Protein AF-G9EPE9-F1 (afdb_monomer_lite)

Organism: NCBI:txid658187

Secondary structure (DSSP, 8-state):
--HHHHHHHHHHHHHHTTSTT------HHHHHHHT-----SPPHHHHHHHT--

pLDDT: mean 88.75, std 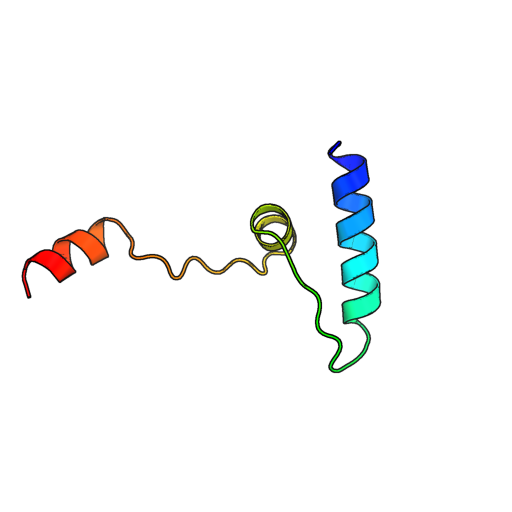8.61, range [57.62, 96.94]

InterPro domains:
  IPR060747 TraD, N-terminal [PF27712] (3-53)

Structure (mmCIF, N/CA/C/O backbone):
data_AF-G9EPE9-F1
#
_entry.id   AF-G9EPE9-F1
#
loop_
_atom_site.group_PDB
_atom_site.id
_atom_site.type_symbol
_atom_site.label_atom_id
_atom_site.label_alt_id
_atom_site.label_comp_id
_atom_site.label_asym_id
_atom_site.label_entity_id
_atom_site.label_seq_id
_atom_site.pdbx_PDB_ins_code
_atom_site.Cartn_x
_atom_site.Cartn_y
_atom_site.Cartn_z
_atom_site.occupancy
_atom_site.B_iso_or_equiv
_atom_site.auth_seq_id
_atom_site.auth_comp_id
_atom_site.auth_asym_id
_atom_site.auth_atom_id
_atom_site.pdbx_PDB_model_num
ATOM 1 N N . MET A 1 1 ? -1.814 18.519 2.897 1.00 64.44 1 MET A N 1
ATOM 2 C CA . MET A 1 1 ? -2.222 17.451 3.823 1.00 64.44 1 MET A CA 1
ATOM 3 C C . MET A 1 1 ? -1.143 17.328 4.873 1.00 64.44 1 MET A C 1
ATOM 5 O O . MET A 1 1 ? 0.030 17.242 4.516 1.00 64.44 1 MET A O 1
ATOM 9 N N . ASN A 1 2 ? -1.506 17.460 6.142 1.00 85.88 2 ASN A N 1
ATOM 10 C CA . ASN A 1 2 ? -0.570 17.232 7.235 1.00 85.88 2 ASN A CA 1
ATOM 11 C C . ASN A 1 2 ? -0.290 15.720 7.348 1.00 85.88 2 ASN A C 1
ATOM 13 O O . ASN A 1 2 ? -1.131 14.903 6.980 1.00 85.88 2 ASN A O 1
ATOM 17 N N . LYS A 1 3 ? 0.880 15.333 7.864 1.00 85.00 3 LYS A N 1
ATOM 18 C CA . LYS A 1 3 ? 1.260 13.922 8.030 1.00 85.00 3 LYS A CA 1
ATOM 19 C C . LYS A 1 3 ? 0.245 13.142 8.874 1.00 85.00 3 LYS A C 1
ATOM 21 O O . LYS A 1 3 ? -0.022 11.988 8.571 1.00 85.00 3 LYS A O 1
ATOM 26 N N . ASN A 1 4 ? -0.320 13.778 9.901 1.00 90.44 4 ASN A N 1
ATOM 27 C CA . ASN A 1 4 ? -1.320 13.144 10.762 1.00 90.44 4 ASN A CA 1
ATOM 28 C C . ASN A 1 4 ? -2.615 12.853 9.994 1.00 90.44 4 ASN A C 1
ATOM 30 O O . ASN A 1 4 ? -3.060 11.718 9.995 1.00 90.44 4 ASN A O 1
ATOM 34 N N . GLU A 1 5 ? -3.128 13.830 9.241 1.00 92.94 5 GLU A N 1
ATOM 35 C CA . GLU A 1 5 ? -4.327 13.654 8.405 1.00 92.94 5 GLU A CA 1
ATOM 36 C C . GLU A 1 5 ? -4.135 12.544 7.359 1.00 92.94 5 GLU A C 1
ATOM 38 O O . GLU A 1 5 ? -5.063 11.804 7.057 1.00 92.94 5 GLU A O 1
ATOM 43 N N . LEU A 1 6 ? -2.921 12.402 6.813 1.00 94.06 6 LEU A N 1
ATOM 44 C CA . LEU A 1 6 ? -2.587 11.311 5.895 1.00 94.06 6 LEU A CA 1
ATOM 45 C C . LEU A 1 6 ? -2.583 9.947 6.567 1.00 94.06 6 LEU A C 1
ATOM 47 O O . LEU A 1 6 ? -3.069 8.986 5.978 1.00 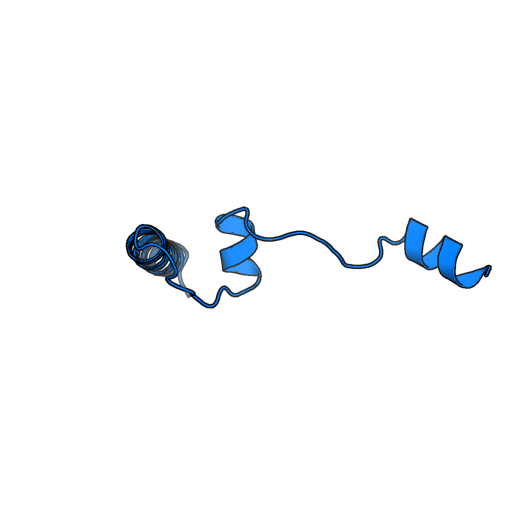94.06 6 LEU A O 1
ATOM 51 N N . MET A 1 7 ? -2.076 9.862 7.791 1.00 95.69 7 MET A N 1
ATOM 52 C CA . MET A 1 7 ? -2.106 8.608 8.531 1.00 95.69 7 MET A CA 1
ATOM 53 C C . MET A 1 7 ? -3.532 8.219 8.936 1.00 95.69 7 MET A C 1
ATOM 55 O O . MET A 1 7 ? -3.855 7.033 8.912 1.00 95.69 7 MET A O 1
ATOM 59 N N . ASP A 1 8 ? -4.382 9.198 9.250 1.00 9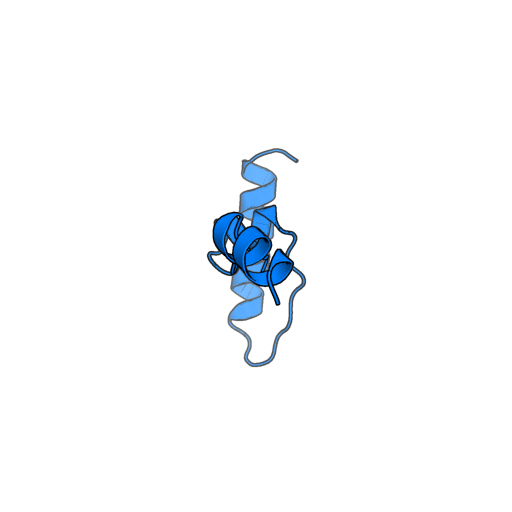6.44 8 ASP A N 1
ATOM 60 C CA . ASP A 1 8 ? -5.794 8.967 9.564 1.00 96.44 8 ASP A CA 1
ATOM 61 C C . ASP A 1 8 ? -6.526 8.385 8.341 1.00 96.44 8 ASP A C 1
ATOM 63 O O . ASP A 1 8 ? -7.124 7.316 8.439 1.00 96.44 8 ASP A O 1
ATOM 67 N N . VAL A 1 9 ? -6.362 8.995 7.159 1.00 95.75 9 VAL A N 1
ATOM 68 C CA . VAL A 1 9 ? -6.940 8.486 5.898 1.00 95.75 9 VAL A CA 1
ATOM 69 C C . VAL A 1 9 ? -6.443 7.076 5.570 1.00 95.75 9 VAL A C 1
ATOM 71 O O . VAL A 1 9 ? -7.233 6.210 5.206 1.00 95.75 9 VAL A O 1
ATOM 74 N N . ILE A 1 10 ? -5.140 6.815 5.705 1.00 96.06 10 ILE A N 1
ATOM 75 C CA . ILE A 1 10 ? -4.579 5.479 5.453 1.00 96.06 10 ILE A CA 1
ATOM 76 C C . ILE A 1 10 ? -5.147 4.450 6.440 1.00 96.06 10 ILE A C 1
ATOM 78 O O . ILE A 1 10 ? -5.429 3.319 6.046 1.00 96.06 10 ILE A O 1
ATOM 82 N N . SER A 1 11 ? -5.341 4.836 7.703 1.00 96.75 11 SER A N 1
ATOM 83 C CA . SER A 1 11 ? -5.909 3.954 8.727 1.00 96.75 11 SER A CA 1
ATOM 84 C C . SER A 1 11 ? -7.354 3.578 8.400 1.00 96.75 11 SER A C 1
ATOM 86 O O . SER A 1 11 ? -7.681 2.395 8.429 1.00 96.75 11 SER A O 1
ATOM 88 N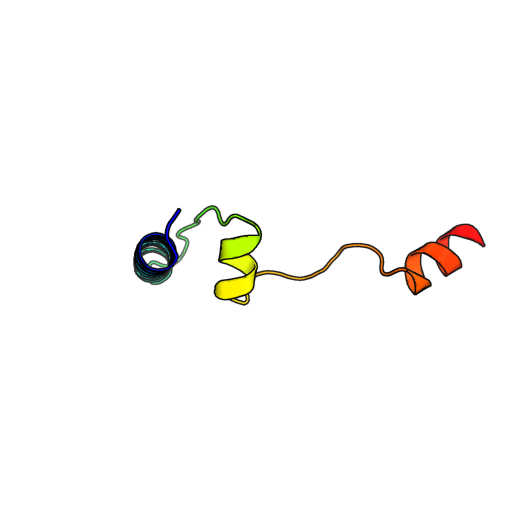 N . GLU A 1 12 ? -8.180 4.545 7.990 1.00 96.38 12 GLU A N 1
ATOM 89 C CA . GLU A 1 12 ? -9.556 4.290 7.534 1.00 96.38 12 GLU A CA 1
ATOM 90 C C . GLU A 1 12 ? -9.583 3.322 6.338 1.00 96.38 12 GLU A C 1
ATOM 92 O O . GLU A 1 12 ? -10.312 2.331 6.350 1.00 96.38 12 GLU A O 1
ATOM 97 N N . LYS A 1 13 ? -8.709 3.528 5.340 1.00 96.06 13 LYS A N 1
ATOM 98 C CA . LYS A 1 13 ? -8.610 2.618 4.183 1.00 96.06 13 LYS A CA 1
ATOM 99 C C . LYS A 1 13 ? -8.211 1.196 4.590 1.00 96.06 13 LYS A C 1
ATOM 101 O O . LYS A 1 13 ? -8.697 0.236 3.995 1.00 96.06 13 LYS A O 1
ATOM 106 N N . PHE A 1 14 ? -7.334 1.032 5.584 1.00 96.12 14 PHE A N 1
ATOM 107 C CA . PHE A 1 14 ? -6.965 -0.295 6.088 1.00 96.12 14 PHE A CA 1
ATOM 108 C C . PHE A 1 14 ? -8.119 -1.005 6.795 1.00 96.12 14 PHE A C 1
ATOM 110 O O . PHE A 1 14 ? -8.227 -2.224 6.662 1.00 96.12 14 PHE A O 1
ATOM 117 N N . GLU A 1 15 ? -8.975 -0.277 7.515 1.00 96.94 15 GLU A N 1
ATOM 118 C CA . GLU A 1 15 ? -10.174 -0.852 8.135 1.00 96.94 15 GLU A CA 1
ATOM 119 C C . GLU A 1 15 ? -11.135 -1.399 7.074 1.00 96.94 15 GLU A C 1
ATOM 121 O O . GLU A 1 15 ? -11.602 -2.536 7.197 1.00 96.94 15 GLU A O 1
ATOM 126 N N . ASP A 1 16 ? -11.350 -0.653 5.989 1.00 96.25 16 ASP A N 1
ATOM 127 C CA . ASP A 1 16 ? -12.191 -1.108 4.882 1.00 96.25 16 ASP A CA 1
ATOM 128 C C . ASP A 1 16 ? -11.608 -2.344 4.170 1.00 96.25 16 ASP A C 1
ATOM 130 O O . ASP A 1 16 ? -12.339 -3.274 3.820 1.00 96.25 16 ASP A O 1
ATOM 134 N N . LEU A 1 17 ? -10.279 -2.402 4.003 1.00 95.31 17 LEU A N 1
ATOM 135 C CA . LEU A 1 17 ? -9.573 -3.524 3.365 1.00 95.31 17 LEU A CA 1
ATOM 136 C C . LEU A 1 17 ? -9.668 -4.852 4.141 1.00 95.31 17 LEU A C 1
ATOM 138 O O . LEU A 1 17 ? -9.331 -5.903 3.592 1.00 95.31 17 LEU A O 1
ATOM 142 N N . VAL A 1 18 ? -10.158 -4.846 5.387 1.00 96.00 18 VAL A N 1
ATOM 143 C CA . VAL A 1 18 ? -10.487 -6.080 6.126 1.00 96.00 18 VAL A CA 1
ATOM 144 C C . VAL A 1 18 ? -11.712 -6.784 5.522 1.00 96.00 18 VAL A C 1
ATOM 146 O O . VAL A 1 18 ? -11.876 -7.996 5.692 1.00 96.00 18 VAL A O 1
ATOM 149 N N . ILE A 1 19 ? -12.570 -6.061 4.795 1.00 96.88 19 ILE A N 1
ATOM 150 C CA . ILE A 1 19 ? -13.756 -6.616 4.139 1.00 96.88 19 ILE A CA 1
ATOM 151 C C . ILE A 1 19 ? -13.337 -7.328 2.839 1.00 96.88 19 ILE A C 1
ATOM 153 O O . ILE A 1 19 ? -12.834 -6.686 1.913 1.00 96.88 19 ILE A O 1
ATOM 157 N N . PRO A 1 20 ? -13.580 -8.648 2.702 1.00 96.94 20 PRO A N 1
ATOM 158 C CA . PRO A 1 20 ? -13.203 -9.376 1.496 1.00 96.94 20 PRO A CA 1
ATOM 159 C C . PRO A 1 20 ? -13.851 -8.796 0.235 1.00 96.94 20 PRO A C 1
ATOM 161 O O . PRO A 1 20 ? -15.071 -8.648 0.160 1.00 96.94 20 PRO A O 1
ATOM 164 N N . GLY A 1 21 ? -13.028 -8.519 -0.777 1.00 95.19 21 GLY A N 1
ATOM 165 C CA . GLY A 1 21 ? -13.475 -7.977 -2.061 1.00 95.19 21 GLY A CA 1
ATOM 166 C C . GLY A 1 21 ? -13.710 -6.464 -2.076 1.00 95.19 21 GLY A C 1
ATOM 167 O O . GLY A 1 21 ? -14.121 -5.948 -3.114 1.00 95.19 21 GLY A O 1
ATOM 168 N N . PHE A 1 22 ? -13.446 -5.751 -0.976 1.00 95.81 22 PHE A N 1
ATOM 169 C CA . PHE A 1 22 ? -13.437 -4.291 -0.980 1.00 95.81 22 PHE A CA 1
ATOM 170 C C . PHE A 1 22 ? -12.256 -3.766 -1.806 1.00 95.81 22 PHE A C 1
ATOM 172 O O . PHE A 1 22 ? -11.138 -4.271 -1.709 1.00 95.81 22 PHE A O 1
ATOM 179 N N . LEU A 1 23 ? -12.516 -2.755 -2.635 1.00 94.81 23 LEU A N 1
ATOM 180 C CA . LEU A 1 23 ? -11.519 -2.100 -3.475 1.00 94.81 23 LEU A CA 1
ATOM 181 C C . LEU A 1 23 ? -11.456 -0.629 -3.086 1.00 94.81 23 LEU A C 1
ATOM 183 O O . LEU A 1 23 ? -12.489 0.036 -3.022 1.00 94.81 23 LEU A O 1
ATOM 187 N N . VAL A 1 24 ? -10.246 -0.126 -2.865 1.00 94.31 24 VAL A N 1
ATOM 188 C CA . VAL A 1 24 ? -10.003 1.269 -2.501 1.00 94.31 24 VAL A CA 1
ATOM 189 C C . VAL A 1 24 ? -8.945 1.871 -3.411 1.00 94.31 24 VAL A C 1
ATOM 191 O O . VAL A 1 24 ? -7.962 1.217 -3.757 1.00 94.31 24 VAL A O 1
ATOM 194 N N . GLU A 1 25 ? -9.147 3.124 -3.804 1.00 93.44 25 GLU A N 1
ATOM 195 C CA . GLU A 1 25 ? -8.143 3.872 -4.552 1.00 93.44 25 GLU A CA 1
ATOM 196 C C . GLU A 1 25 ? -7.047 4.383 -3.614 1.00 93.44 25 GLU A C 1
ATOM 198 O O . GLU A 1 25 ? -7.310 4.921 -2.531 1.00 93.44 25 GLU A O 1
ATOM 203 N N . VAL A 1 26 ? -5.802 4.242 -4.058 1.00 92.94 26 VAL A N 1
ATOM 204 C CA . VAL A 1 26 ? -4.614 4.716 -3.349 1.00 92.94 26 VAL A CA 1
ATOM 205 C C . VAL A 1 26 ? -3.811 5.627 -4.268 1.00 92.94 26 VAL A C 1
ATOM 207 O O . VAL A 1 26 ? -3.534 5.303 -5.422 1.00 92.94 26 VAL A O 1
ATOM 210 N N . SER A 1 27 ? -3.453 6.799 -3.762 1.00 93.19 27 SER A N 1
ATOM 211 C CA . SER A 1 27 ? -2.496 7.688 -4.414 1.00 93.19 27 SER A CA 1
ATOM 212 C C . SER A 1 27 ? -1.075 7.115 -4.310 1.00 93.19 27 SER A C 1
ATOM 214 O O . SER A 1 27 ? -0.819 6.293 -3.429 1.00 93.19 27 SER A O 1
ATOM 216 N N . PRO A 1 28 ? -0.113 7.569 -5.135 1.00 90.81 28 PRO A N 1
ATOM 217 C CA . PRO A 1 28 ? 1.261 7.063 -5.078 1.00 90.81 28 PRO A CA 1
ATOM 218 C C . PRO A 1 28 ? 1.904 7.169 -3.688 1.00 90.81 28 PRO A C 1
ATOM 220 O O . PRO A 1 28 ? 2.568 6.242 -3.242 1.00 90.81 28 PRO A O 1
ATOM 223 N N . ILE A 1 29 ? 1.654 8.271 -2.973 1.00 92.31 29 ILE A N 1
ATOM 224 C CA . ILE A 1 29 ? 2.193 8.492 -1.623 1.00 92.31 29 ILE A CA 1
ATOM 225 C C . ILE A 1 29 ? 1.559 7.525 -0.614 1.00 92.31 29 ILE A C 1
ATOM 227 O O . ILE A 1 29 ? 2.249 6.995 0.251 1.00 92.31 29 ILE A O 1
ATOM 231 N N . GLU A 1 30 ? 0.248 7.287 -0.709 1.00 94.12 30 GLU A N 1
ATOM 232 C CA . GLU A 1 30 ? -0.429 6.316 0.156 1.00 94.12 30 GLU A CA 1
ATOM 233 C C . GLU A 1 30 ? 0.052 4.897 -0.142 1.00 94.12 30 GLU A C 1
ATOM 235 O O . GLU A 1 30 ? 0.359 4.163 0.788 1.00 94.12 30 GLU A O 1
ATOM 240 N N . ALA A 1 31 ? 0.179 4.528 -1.419 1.00 92.56 31 ALA A N 1
ATOM 241 C CA . ALA A 1 31 ? 0.653 3.215 -1.841 1.00 92.56 31 ALA A CA 1
ATOM 242 C C . ALA A 1 31 ? 2.075 2.922 -1.337 1.00 92.56 31 ALA A C 1
ATOM 244 O O . ALA A 1 31 ? 2.330 1.810 -0.881 1.00 92.56 31 ALA A O 1
ATOM 245 N N . ASP A 1 32 ? 2.971 3.911 -1.366 1.00 91.25 32 ASP A N 1
ATOM 246 C CA . ASP A 1 32 ? 4.329 3.796 -0.821 1.00 91.25 32 ASP A CA 1
ATOM 247 C C . ASP A 1 32 ? 4.302 3.539 0.698 1.00 91.25 32 ASP A C 1
ATOM 249 O O . ASP A 1 32 ? 4.885 2.574 1.191 1.00 91.25 32 ASP A O 1
ATOM 253 N N . ILE A 1 33 ? 3.510 4.317 1.449 1.00 93.19 33 ILE A N 1
ATOM 254 C CA . ILE A 1 33 ? 3.341 4.132 2.903 1.00 93.19 33 ILE A CA 1
ATOM 255 C C . ILE A 1 33 ? 2.690 2.781 3.235 1.00 93.19 33 ILE A C 1
ATOM 257 O O . ILE A 1 33 ? 3.063 2.130 4.211 1.00 93.19 33 ILE A O 1
ATOM 261 N N . MET A 1 34 ? 1.709 2.360 2.437 1.00 93.06 34 MET A N 1
ATOM 262 C CA . MET A 1 34 ? 0.997 1.093 2.598 1.00 93.06 34 MET A CA 1
ATOM 263 C C . MET A 1 34 ? 1.832 -0.116 2.147 1.00 93.06 34 MET A C 1
ATOM 265 O O . MET A 1 34 ? 1.409 -1.249 2.374 1.00 93.06 34 MET A O 1
ATOM 269 N N . GLY A 1 35 ? 2.987 0.095 1.502 1.00 90.00 35 GLY A N 1
ATOM 270 C CA . GLY A 1 35 ? 3.783 -0.969 0.882 1.00 90.00 35 GLY A CA 1
ATOM 271 C C . GLY A 1 35 ? 3.079 -1.650 -0.299 1.00 90.00 35 GLY A C 1
ATOM 272 O O . GLY A 1 35 ? 3.421 -2.773 -0.657 1.00 90.00 35 GLY A O 1
ATOM 273 N N . ALA A 1 36 ? 2.067 -0.992 -0.868 1.00 86.94 36 ALA A N 1
ATOM 274 C CA . ALA A 1 36 ? 1.286 -1.453 -2.013 1.00 86.94 36 ALA A CA 1
ATOM 275 C C . ALA A 1 36 ? 1.820 -0.908 -3.349 1.00 86.94 36 ALA A C 1
ATOM 277 O O . ALA A 1 36 ? 1.333 -1.296 -4.410 1.00 86.94 36 ALA A O 1
ATOM 278 N N . PHE A 1 37 ? 2.797 0.001 -3.312 1.00 82.94 37 PHE A N 1
ATOM 279 C CA . PHE A 1 37 ? 3.471 0.484 -4.508 1.00 82.94 37 PHE A CA 1
ATOM 280 C C . PHE A 1 37 ? 4.459 -0.568 -5.023 1.00 82.94 37 PHE A C 1
ATOM 282 O O . PHE A 1 37 ? 5.340 -1.020 -4.294 1.00 82.94 37 PHE A O 1
ATOM 289 N N . VAL A 1 38 ? 4.311 -0.941 -6.292 1.00 77.81 38 VAL A N 1
ATOM 290 C CA . VAL A 1 3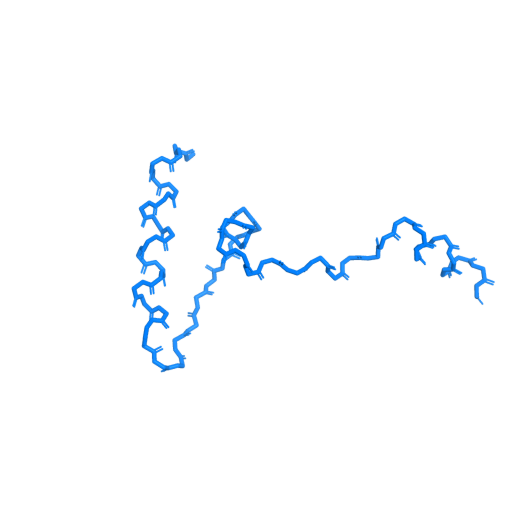8 ? 5.282 -1.751 -7.030 1.00 77.81 38 VAL A CA 1
ATOM 291 C C . VAL A 1 38 ? 5.777 -0.892 -8.182 1.00 77.81 38 VAL A C 1
ATOM 293 O O . VAL A 1 38 ? 4.981 -0.451 -9.011 1.00 77.81 38 VAL A O 1
ATOM 296 N N . GLU A 1 39 ? 7.079 -0.620 -8.207 1.00 72.69 39 GLU A N 1
ATOM 297 C CA . GLU A 1 39 ? 7.713 0.109 -9.300 1.00 72.69 39 GLU A CA 1
ATOM 298 C C . GLU A 1 39 ? 7.780 -0.804 -10.530 1.00 72.69 39 GLU A C 1
ATOM 300 O O . GLU A 1 39 ? 8.686 -1.614 -10.673 1.00 72.69 39 GLU A O 1
ATOM 305 N N . ASP A 1 40 ? 6.761 -0.702 -11.381 1.00 73.81 40 ASP A N 1
ATOM 306 C CA . ASP A 1 40 ? 6.690 -1.359 -12.698 1.00 73.81 40 ASP A CA 1
ATOM 307 C C . ASP A 1 40 ? 7.129 -0.405 -13.829 1.00 73.81 40 ASP A C 1
ATOM 309 O O . ASP A 1 40 ? 6.917 -0.649 -15.015 1.00 73.81 40 ASP A O 1
ATOM 313 N N . ALA A 1 41 ? 7.690 0.752 -13.467 1.00 80.44 41 ALA A N 1
ATOM 314 C CA . ALA A 1 41 ? 8.307 1.644 -14.434 1.00 80.44 41 ALA A CA 1
ATOM 315 C C . ALA A 1 41 ? 9.658 1.063 -14.869 1.00 80.44 41 ALA A C 1
ATOM 317 O O . ALA A 1 41 ? 10.381 0.509 -14.047 1.00 80.44 41 ALA A O 1
ATOM 318 N N . LEU A 1 42 ? 10.003 1.240 -16.150 1.00 81.88 42 LEU A N 1
ATOM 319 C CA . LEU A 1 42 ? 11.327 0.893 -16.667 1.00 81.88 42 LEU A CA 1
ATOM 320 C C . LEU A 1 42 ? 12.403 1.573 -15.819 1.00 81.88 42 LEU A C 1
ATOM 322 O O . LEU A 1 42 ? 12.441 2.806 -15.727 1.00 81.88 42 LEU A O 1
ATOM 326 N N . SER A 1 43 ? 13.292 0.771 -15.246 1.00 82.19 43 SER A N 1
ATOM 327 C CA . SER A 1 43 ? 14.527 1.285 -14.665 1.00 82.19 43 SER A CA 1
ATOM 328 C C . SER A 1 43 ? 15.404 1.923 -15.749 1.00 82.19 43 SER A C 1
ATOM 330 O O . SER A 1 43 ? 15.237 1.671 -16.943 1.00 82.19 43 SER A O 1
ATOM 332 N N . GLU A 1 44 ? 16.354 2.766 -15.345 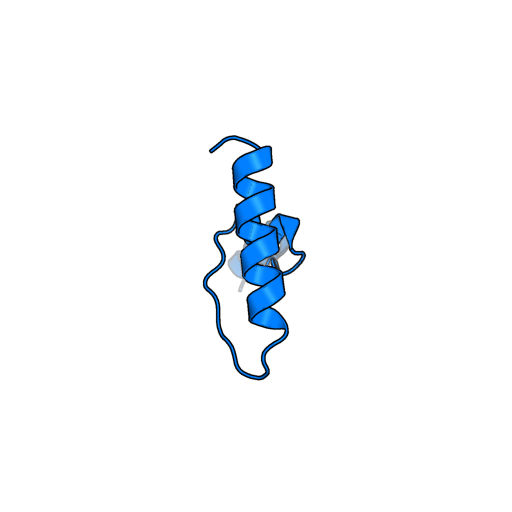1.00 82.19 44 GLU A N 1
ATOM 333 C CA . GLU A 1 44 ? 17.287 3.415 -16.278 1.00 82.19 44 GLU A CA 1
ATOM 334 C C . GLU A 1 44 ? 18.049 2.390 -17.133 1.00 82.19 44 GLU A C 1
ATOM 336 O O . GLU A 1 44 ? 18.172 2.559 -18.347 1.00 82.19 44 GLU A O 1
ATOM 341 N N . ASP A 1 45 ? 18.491 1.296 -16.511 1.00 83.44 45 ASP A N 1
ATOM 342 C CA . ASP A 1 45 ? 19.205 0.212 -17.184 1.00 83.44 45 ASP A CA 1
ATOM 343 C C . ASP A 1 45 ? 18.298 -0.534 -18.175 1.00 83.44 45 ASP A C 1
ATOM 345 O O . ASP A 1 45 ? 18.695 -0.775 -19.316 1.00 83.44 45 ASP A O 1
ATOM 349 N N . GLU A 1 46 ? 17.055 -0.847 -17.788 1.00 86.00 46 GLU A N 1
ATOM 350 C CA . GLU A 1 46 ? 16.091 -1.486 -18.694 1.00 86.00 46 GLU A CA 1
ATOM 351 C C . GLU A 1 46 ? 15.697 -0.564 -19.855 1.00 86.00 46 GLU A C 1
ATOM 353 O O . GLU A 1 46 ? 15.531 -1.028 -20.982 1.00 86.00 46 GLU A O 1
ATOM 358 N N . ALA A 1 47 ? 15.578 0.744 -19.613 1.00 87.75 47 ALA A N 1
ATOM 359 C CA . ALA A 1 47 ? 15.308 1.729 -20.655 1.00 87.75 47 ALA A CA 1
ATOM 360 C C . ALA A 1 47 ? 16.473 1.844 -21.652 1.00 87.75 47 ALA A C 1
ATOM 362 O O . ALA A 1 47 ? 16.243 2.016 -22.851 1.00 87.75 47 ALA A O 1
ATOM 363 N N . MET A 1 48 ? 17.716 1.740 -21.171 1.00 87.25 48 MET A N 1
ATOM 364 C CA . MET A 1 48 ? 18.906 1.729 -22.018 1.00 87.25 48 MET A CA 1
ATOM 365 C C . MET A 1 48 ? 18.975 0.459 -22.873 1.00 87.25 48 MET A C 1
ATOM 367 O O . MET A 1 48 ? 19.193 0.569 -24.077 1.00 87.25 48 MET A O 1
ATOM 371 N N . GLU A 1 49 ? 18.757 -0.721 -22.289 1.00 85.12 49 GLU A N 1
ATOM 372 C CA . GLU A 1 49 ? 18.717 -1.996 -23.024 1.00 85.12 49 GLU A CA 1
ATOM 373 C C . GLU A 1 49 ? 17.588 -2.019 -24.069 1.00 85.12 49 GLU A C 1
ATOM 375 O O . GLU A 1 49 ? 17.817 -2.402 -25.215 1.00 85.12 49 GLU A O 1
ATOM 380 N N . ALA A 1 50 ? 16.399 -1.511 -23.728 1.00 82.94 50 ALA A N 1
ATOM 381 C CA . ALA A 1 50 ? 15.269 -1.417 -24.655 1.00 82.94 50 ALA A CA 1
ATOM 382 C C . ALA A 1 50 ? 15.518 -0.480 -25.853 1.00 82.94 50 ALA A C 1
ATOM 384 O O . ALA A 1 50 ? 14.832 -0.592 -26.865 1.00 82.94 50 ALA A O 1
ATOM 385 N N . ALA A 1 51 ? 16.474 0.451 -25.763 1.00 79.56 51 ALA A N 1
ATOM 386 C CA . ALA A 1 51 ? 16.831 1.336 -26.872 1.00 79.56 51 ALA A CA 1
ATOM 387 C C . ALA A 1 51 ? 17.740 0.669 -27.926 1.00 79.56 51 ALA A C 1
ATOM 389 O O . ALA A 1 51 ? 17.962 1.261 -28.987 1.00 79.56 51 ALA A O 1
ATOM 390 N N . TYR A 1 52 ? 18.293 -0.514 -27.633 1.00 75.75 52 TYR A N 1
ATOM 391 C CA . TYR A 1 52 ? 19.191 -1.254 -28.525 1.00 75.75 52 TYR A CA 1
ATOM 392 C C . TYR A 1 52 ? 18.523 -2.435 -29.264 1.00 75.75 52 TYR A C 1
ATOM 394 O O . TYR A 1 52 ? 19.174 -3.007 -30.144 1.00 75.75 52 TYR A O 1
ATOM 402 N N . ASP A 1 53 ? 17.266 -2.771 -28.945 1.00 57.62 53 ASP A N 1
ATOM 403 C CA . ASP A 1 53 ? 16.388 -3.716 -29.676 1.00 57.62 53 ASP A CA 1
ATOM 404 C C . ASP A 1 53 ? 15.601 -3.005 -30.801 1.00 57.62 53 ASP A C 1
ATOM 406 O O . ASP A 1 53 ? 15.424 -3.601 -31.892 1.00 57.62 53 ASP A O 1
#

Sequence (53 aa):
MNKNELMDVISEKFEDLVIPGFLVEVSPIEADIMGAFVEDALSEDEAMEAAYD

Radius of gyration: 16.24 Å; chains: 1; bounding box: 33×27×40 Å

Foldseek 3Di:
DDPVVLVVVLVVVVVQVVDPPDDDDDDPVSCVVVVNDDPPDQDPVNVVVVVVD